Protein AF-A0A9D4DI18-F1 (afdb_monomer)

Mean predicted aligned error: 5.04 Å

InterPro domains:
  IPR010255 Haem peroxidase superfamily [SSF48113] (2-88)
  IPR019791 Haem peroxidase, animal-type [PF03098] (2-88)
  IPR019791 Haem peroxidase, animal-type [PS50292] (1-88)
  IPR037120 Haem peroxidase domain superfamily, animal type [G3DSA:1.10.640.10] (1-88)

Organism: Dreissena polymorpha (NCBI:txid45954)

Secondary structure (DSSP, 8-state):
-HHHHHHHHHHHHHHHHHTTT---HHHHHHHHHHHHHHHHHHHIIIIIHHHHS-HHHHHHTT-STTS-----TTS--PPPTTHHHH--

pLDDT: mean 90.62, std 7.75, range [52.84, 97.44]

Solvent-accessible surface area (backbone atoms only — not comparable to full-atom values): 5384 Å² total; per-residue (Å²): 126,63,69,66,51,51,54,53,53,48,42,54,58,47,32,65,60,44,42,80,81,33,82,50,65,68,61,24,49,54,52,32,50,55,51,51,52,51,51,52,49,48,47,41,38,65,51,49,45,65,73,73,44,55,74,64,56,40,59,76,70,58,50,47,74,87,51,92,84,73,93,60,93,84,60,82,85,74,85,57,72,68,52,74,67,74,66,116

Sequence (88 aa):
MSYHNVFVLEHNRLAQRLRRDIPNDEKAFQRTRNLLIGIMQKIVYDEFLPAFLSLEAMKNYKLASSNKFEYDSKLDATIVNPFGIAYR

Radius of gyration: 16.58 Å; Cα contacts (8 Å, |Δi|>4): 37; chains: 1; bounding box: 36×29×42 Å

Foldseek 3Di:
DPPVVVLVVQLVVQLVVCCVVVVDNVVSNVVSVVVSVVVVLCCCQDPVCPVVDDPVVCVVVVSHPPDDDDDDPPDDPDDDPVCVVVVD

Structure (mmCIF, N/CA/C/O backbone):
data_AF-A0A9D4DI18-F1
#
_entry.id   AF-A0A9D4DI18-F1
#
loop_
_atom_site.group_PDB
_atom_site.id
_atom_site.type_symbol
_atom_site.label_atom_id
_atom_site.label_alt_id
_atom_site.label_comp_id
_atom_site.label_asym_id
_atom_site.label_entity_id
_atom_site.label_seq_id
_atom_site.pdbx_PDB_ins_code
_atom_site.Cartn_x
_atom_site.Cartn_y
_atom_site.Cartn_z
_atom_site.occupancy
_atom_site.B_iso_or_equiv
_atom_site.auth_seq_id
_atom_site.auth_comp_id
_atom_site.auth_asym_id
_atom_site.auth_atom_id
_atom_site.pdbx_PDB_model_num
ATOM 1 N N . MET A 1 1 ? 14.241 12.738 5.918 1.00 52.84 1 MET A N 1
ATOM 2 C CA . MET A 1 1 ? 14.933 12.408 4.647 1.00 52.84 1 MET A CA 1
ATOM 3 C C . MET A 1 1 ? 15.514 10.983 4.584 1.00 52.84 1 MET A C 1
ATOM 5 O O . MET A 1 1 ? 16.075 10.646 3.554 1.00 52.84 1 MET A O 1
ATOM 9 N N . SER A 1 2 ? 15.374 10.109 5.597 1.00 78.94 2 SER A N 1
ATOM 10 C CA . SER A 1 2 ? 15.922 8.735 5.519 1.00 78.94 2 SER A CA 1
ATOM 11 C C . SER A 1 2 ? 14.960 7.719 4.880 1.00 78.94 2 SER A C 1
ATOM 13 O O . SER A 1 2 ? 15.370 6.984 3.990 1.00 78.94 2 SER A O 1
ATOM 15 N N . TYR A 1 3 ? 13.675 7.714 5.253 1.00 81.44 3 TYR A N 1
ATOM 16 C CA . TYR A 1 3 ? 12.710 6.714 4.762 1.00 81.44 3 TYR A CA 1
ATOM 17 C C . TYR A 1 3 ? 12.404 6.814 3.264 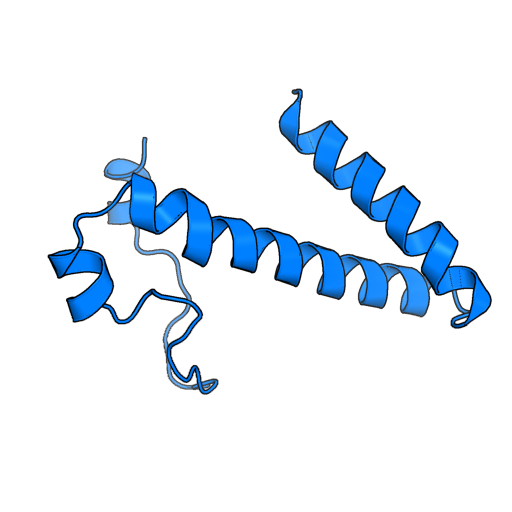1.00 81.44 3 TYR A C 1
ATOM 19 O O . TYR A 1 3 ? 12.331 5.794 2.586 1.00 81.44 3 TYR A O 1
ATOM 27 N N . HIS A 1 4 ? 12.296 8.028 2.714 1.00 87.25 4 HIS A N 1
ATOM 28 C CA . HIS A 1 4 ? 12.117 8.206 1.268 1.00 87.25 4 HIS A CA 1
ATOM 29 C C . HIS A 1 4 ? 13.260 7.569 0.466 1.00 87.25 4 HIS A C 1
ATOM 31 O O . HIS A 1 4 ? 13.004 6.884 -0.521 1.00 87.25 4 HIS A O 1
ATOM 37 N N . ASN A 1 5 ? 14.507 7.722 0.925 1.00 93.25 5 ASN A N 1
ATOM 38 C CA . ASN A 1 5 ? 15.660 7.118 0.262 1.00 93.25 5 ASN A CA 1
ATOM 39 C C . ASN A 1 5 ? 15.608 5.588 0.301 1.00 93.25 5 ASN A C 1
ATOM 41 O O . ASN A 1 5 ? 15.942 4.956 -0.697 1.00 93.25 5 ASN A O 1
ATOM 45 N N . VAL A 1 6 ? 15.146 4.987 1.404 1.00 93.06 6 VAL A N 1
ATOM 46 C CA . VAL A 1 6 ? 14.994 3.525 1.508 1.00 93.06 6 VAL A CA 1
ATOM 47 C C . VAL A 1 6 ? 14.059 2.995 0.418 1.00 93.06 6 VAL A C 1
ATOM 49 O O . VAL A 1 6 ? 14.426 2.064 -0.295 1.00 93.06 6 VAL A O 1
ATOM 52 N N . PHE A 1 7 ? 12.895 3.618 0.219 1.00 93.69 7 PHE A N 1
ATOM 53 C CA . PHE A 1 7 ? 11.944 3.170 -0.805 1.00 93.69 7 PHE A CA 1
ATOM 54 C C . PHE A 1 7 ? 12.452 3.381 -2.236 1.00 93.69 7 PHE A C 1
ATOM 56 O O . PHE A 1 7 ? 12.199 2.543 -3.100 1.00 93.69 7 PHE A O 1
ATOM 63 N N . VAL A 1 8 ? 13.207 4.453 -2.494 1.00 95.06 8 VAL A N 1
ATOM 64 C CA . VAL A 1 8 ? 13.839 4.679 -3.807 1.00 95.06 8 VAL A CA 1
ATOM 65 C C . VAL A 1 8 ? 14.907 3.620 -4.096 1.00 95.06 8 VAL A C 1
ATOM 67 O O . VAL A 1 8 ? 14.943 3.057 -5.191 1.00 95.06 8 VAL A O 1
ATOM 70 N N . LEU A 1 9 ? 15.757 3.306 -3.115 1.00 95.69 9 LEU A N 1
ATOM 71 C CA . LEU A 1 9 ? 16.773 2.261 -3.255 1.00 95.69 9 LEU A CA 1
ATOM 72 C C . LEU A 1 9 ? 16.132 0.888 -3.476 1.00 95.69 9 LEU A C 1
ATOM 74 O O . LEU A 1 9 ? 16.570 0.140 -4.350 1.00 95.69 9 LEU A O 1
ATOM 78 N N . GLU A 1 10 ? 15.065 0.582 -2.740 1.00 95.75 10 GLU A N 1
ATOM 79 C CA . GLU A 1 10 ? 14.333 -0.673 -2.884 1.00 95.75 10 GLU A CA 1
ATOM 80 C C . GLU A 1 10 ? 13.646 -0.784 -4.250 1.00 95.75 10 GLU A C 1
ATOM 82 O O . GLU A 1 10 ? 13.720 -1.835 -4.890 1.00 95.75 10 GLU A O 1
ATOM 87 N N . HIS A 1 11 ? 13.064 0.309 -4.757 1.00 96.31 11 HIS A N 1
ATOM 88 C CA . HIS A 1 11 ? 12.535 0.358 -6.119 1.00 96.31 11 HIS A CA 1
ATOM 89 C C . HIS A 1 11 ? 13.620 -0.007 -7.139 1.00 96.31 11 HIS A C 1
ATOM 91 O O . HIS A 1 11 ? 13.435 -0.914 -7.947 1.00 96.31 11 HIS A O 1
ATOM 97 N N . ASN A 1 12 ? 14.788 0.637 -7.063 1.00 95.25 12 ASN A N 1
ATOM 98 C CA . ASN A 1 12 ? 15.892 0.371 -7.985 1.00 95.25 12 ASN A CA 1
ATOM 99 C C . ASN A 1 12 ? 16.389 -1.079 -7.880 1.00 95.25 12 ASN A C 1
ATOM 101 O O . ASN A 1 12 ? 16.639 -1.729 -8.898 1.00 95.25 12 ASN A O 1
ATOM 105 N N . ARG A 1 13 ? 16.476 -1.617 -6.659 1.00 95.88 13 ARG A N 1
ATOM 106 C CA . ARG A 1 13 ? 16.870 -3.007 -6.402 1.00 95.88 13 ARG A CA 1
ATOM 107 C C . ARG A 1 13 ? 15.887 -4.007 -7.019 1.00 95.88 13 ARG A C 1
ATOM 109 O O . ARG A 1 13 ? 16.310 -5.030 -7.561 1.00 95.88 13 ARG A O 1
ATOM 116 N N . LEU A 1 14 ? 14.584 -3.745 -6.926 1.00 95.75 14 LEU A N 1
ATOM 117 C CA . LEU A 1 14 ? 13.533 -4.589 -7.501 1.00 95.75 14 LEU A CA 1
ATOM 118 C C . LEU A 1 14 ? 13.478 -4.470 -9.032 1.00 95.75 14 LEU A C 1
ATOM 120 O O . LEU A 1 14 ? 13.404 -5.494 -9.713 1.00 95.75 14 LEU A O 1
ATOM 124 N N . ALA A 1 15 ? 13.609 -3.259 -9.579 1.00 95.38 15 ALA A N 1
ATOM 125 C CA . ALA A 1 15 ? 13.634 -3.016 -11.022 1.00 95.38 15 ALA A CA 1
ATOM 126 C C . ALA A 1 15 ? 14.798 -3.745 -11.711 1.00 95.38 15 ALA A C 1
ATOM 128 O O . ALA A 1 15 ? 14.608 -4.365 -12.757 1.00 95.38 15 ALA A O 1
ATOM 129 N N . GLN A 1 16 ? 15.990 -3.750 -11.099 1.00 94.12 16 GLN A N 1
ATOM 130 C CA . GLN A 1 16 ? 17.147 -4.496 -11.613 1.00 94.12 16 GLN A CA 1
ATOM 131 C C . GLN A 1 16 ? 16.897 -6.007 -11.695 1.00 94.12 16 GLN A C 1
ATOM 133 O O . GLN A 1 16 ? 17.411 -6.668 -12.597 1.00 94.12 16 GLN A O 1
ATOM 138 N N . ARG A 1 17 ? 16.108 -6.566 -10.768 1.00 93.38 17 ARG A N 1
ATOM 139 C CA . ARG A 1 17 ? 15.727 -7.985 -10.804 1.00 93.38 17 ARG A CA 1
ATOM 140 C C . ARG A 1 17 ? 14.699 -8.251 -11.903 1.00 93.38 17 ARG A C 1
ATOM 142 O O . ARG A 1 17 ? 14.888 -9.175 -12.683 1.00 93.38 17 ARG A O 1
ATOM 149 N N . LEU A 1 18 ? 13.665 -7.413 -11.993 1.00 92.19 18 LEU A N 1
ATOM 150 C CA . LEU A 1 18 ? 12.556 -7.571 -12.943 1.00 92.19 18 LEU A CA 1
ATOM 151 C C . LEU A 1 18 ? 12.950 -7.309 -14.402 1.00 92.19 18 LEU A C 1
ATOM 153 O O . LEU A 1 18 ? 12.345 -7.885 -15.301 1.00 92.19 18 LEU A O 1
ATOM 157 N N . ARG A 1 19 ? 13.977 -6.489 -14.657 1.00 90.19 19 ARG A N 1
ATOM 158 C CA . ARG A 1 19 ? 14.468 -6.200 -16.017 1.00 90.19 19 ARG A CA 1
ATOM 159 C C . ARG A 1 19 ? 14.938 -7.433 -16.789 1.00 90.19 19 ARG A C 1
ATOM 161 O O . ARG A 1 19 ? 14.950 -7.396 -18.014 1.00 90.19 19 ARG A O 1
ATOM 168 N N . ARG A 1 20 ? 15.322 -8.511 -16.096 1.00 89.19 20 ARG A N 1
ATOM 169 C CA . ARG A 1 20 ? 15.715 -9.775 -16.742 1.00 89.19 20 ARG A CA 1
ATOM 170 C C . ARG A 1 20 ? 14.540 -10.435 -17.466 1.00 89.19 20 ARG A C 1
ATOM 172 O O . ARG A 1 20 ? 14.741 -11.011 -18.528 1.00 89.19 20 ARG A O 1
ATOM 179 N N . ASP A 1 21 ? 13.335 -10.279 -16.920 1.00 93.12 21 ASP A N 1
ATOM 180 C CA . ASP A 1 21 ? 12.115 -10.923 -17.415 1.00 93.12 21 ASP A CA 1
ATOM 181 C C . ASP A 1 21 ? 11.194 -9.943 -18.165 1.00 93.12 21 ASP A C 1
ATOM 183 O O . ASP A 1 21 ? 10.348 -10.353 -18.958 1.00 93.12 21 ASP A O 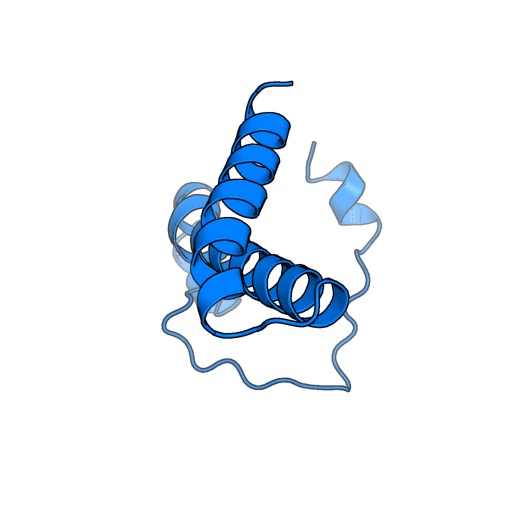1
ATOM 187 N N . ILE A 1 22 ? 11.344 -8.634 -17.923 1.00 93.56 22 ILE A N 1
ATOM 188 C CA . ILE A 1 22 ? 10.536 -7.565 -18.525 1.00 93.56 22 ILE A CA 1
ATOM 189 C C . ILE A 1 22 ? 11.472 -6.572 -19.236 1.00 93.56 22 ILE A C 1
ATOM 191 O O . ILE A 1 22 ? 11.927 -5.610 -18.617 1.00 93.56 22 ILE A O 1
ATOM 195 N N . PRO A 1 23 ? 11.738 -6.764 -20.543 1.00 86.06 23 PRO A N 1
ATOM 196 C CA . PRO 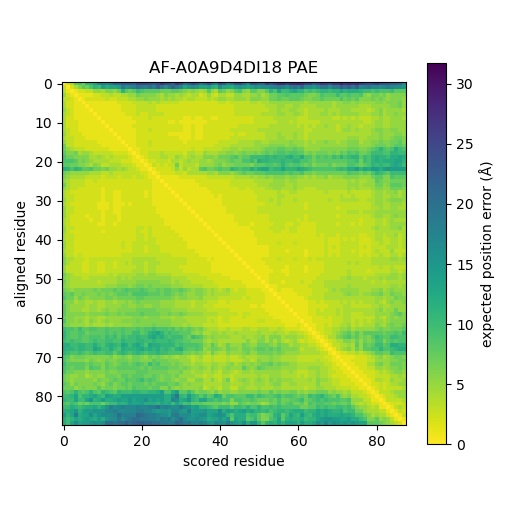A 1 23 ? 12.691 -5.938 -21.293 1.00 86.06 23 PRO A CA 1
ATOM 197 C C . PRO A 1 23 ? 12.214 -4.504 -21.564 1.00 86.06 23 PRO A C 1
ATOM 199 O O . PRO A 1 23 ? 13.013 -3.640 -21.905 1.00 86.06 23 PRO A O 1
ATOM 202 N N . ASN A 1 24 ? 10.906 -4.247 -21.472 1.00 95.06 24 ASN A N 1
ATOM 203 C CA . ASN A 1 24 ? 10.346 -2.915 -21.680 1.00 95.06 24 ASN A CA 1
ATOM 204 C C . ASN A 1 24 ? 10.425 -2.093 -20.386 1.00 95.06 24 ASN A C 1
ATOM 206 O O . ASN A 1 24 ? 9.850 -2.483 -19.370 1.00 95.06 24 ASN A O 1
ATOM 210 N N . ASP A 1 25 ? 11.079 -0.936 -20.462 1.00 91.75 25 ASP A N 1
ATOM 211 C CA . ASP A 1 25 ? 11.367 -0.093 -19.300 1.00 91.75 25 ASP A CA 1
ATOM 212 C C . ASP A 1 25 ? 10.120 0.428 -18.583 1.00 91.75 25 ASP A C 1
ATOM 214 O O . ASP A 1 25 ? 10.042 0.332 -17.360 1.00 91.75 25 ASP A O 1
ATOM 218 N N . GLU A 1 26 ? 9.115 0.907 -19.319 1.00 95.12 26 GLU A N 1
ATOM 219 C CA . GLU A 1 26 ? 7.873 1.404 -18.716 1.00 95.12 26 GLU A CA 1
ATOM 220 C C . GLU A 1 26 ? 7.124 0.279 -17.991 1.00 95.12 26 GLU A C 1
ATOM 222 O O . GLU A 1 26 ? 6.699 0.422 -16.843 1.00 95.12 26 GLU A O 1
ATOM 227 N N . LYS A 1 27 ? 7.024 -0.898 -18.621 1.00 95.12 27 LYS A N 1
ATOM 228 C CA . LYS A 1 27 ? 6.412 -2.075 -17.990 1.00 95.12 27 LYS A CA 1
ATOM 229 C C . LYS A 1 27 ? 7.187 -2.509 -16.747 1.00 95.12 27 LYS A C 1
ATOM 231 O O . LYS A 1 27 ? 6.562 -2.842 -15.739 1.00 95.12 27 LYS A O 1
ATOM 236 N N . ALA A 1 28 ? 8.519 -2.501 -16.795 1.00 94.88 28 ALA A N 1
ATOM 237 C CA . ALA A 1 28 ? 9.356 -2.841 -15.649 1.00 94.88 28 ALA A CA 1
ATOM 238 C C . ALA A 1 28 ? 9.167 -1.834 -14.505 1.00 94.88 28 ALA A C 1
ATOM 240 O O . ALA A 1 28 ? 8.994 -2.246 -13.355 1.00 94.88 28 ALA A O 1
ATOM 241 N N . PHE A 1 29 ? 9.112 -0.535 -14.810 1.00 95.38 29 PHE A N 1
ATOM 242 C CA . PHE A 1 29 ? 8.857 0.523 -13.836 1.00 95.38 29 PHE A CA 1
ATOM 243 C C . PHE A 1 29 ? 7.490 0.359 -13.160 1.00 95.38 29 PHE A C 1
ATOM 245 O O . PHE A 1 29 ? 7.421 0.255 -11.933 1.00 95.38 29 PHE A O 1
ATOM 252 N N . GLN A 1 30 ? 6.405 0.246 -13.935 1.00 97.00 30 GLN A N 1
ATOM 253 C CA . GLN A 1 30 ? 5.056 0.100 -13.376 1.00 97.00 30 GLN A CA 1
ATOM 254 C C . GLN A 1 30 ? 4.910 -1.194 -12.571 1.00 97.00 30 GLN A C 1
ATOM 256 O O . GLN A 1 30 ? 4.316 -1.196 -11.491 1.00 97.00 30 GLN A O 1
ATOM 261 N N . ARG A 1 31 ? 5.502 -2.304 -13.036 1.00 96.56 31 ARG A N 1
ATOM 262 C CA . ARG A 1 31 ? 5.474 -3.567 -12.288 1.00 96.56 31 ARG A CA 1
ATOM 263 C C . ARG A 1 31 ? 6.229 -3.459 -10.966 1.00 96.56 31 ARG A C 1
ATOM 265 O O . ARG A 1 31 ? 5.722 -3.923 -9.945 1.00 96.56 31 ARG A O 1
ATOM 272 N N . THR A 1 32 ? 7.397 -2.823 -10.980 1.00 97.44 32 THR A N 1
ATOM 273 C CA . THR A 1 32 ? 8.203 -2.573 -9.779 1.00 97.44 32 THR A CA 1
ATOM 274 C C . THR A 1 32 ? 7.456 -1.677 -8.795 1.00 97.44 32 THR A C 1
ATOM 276 O O . THR A 1 32 ? 7.389 -1.983 -7.606 1.00 97.44 32 THR A O 1
ATOM 279 N N . ARG A 1 33 ? 6.833 -0.600 -9.289 1.00 96.44 33 ARG A N 1
ATOM 280 C CA . ARG A 1 33 ? 6.004 0.307 -8.489 1.00 96.44 33 ARG A CA 1
ATOM 281 C C . ARG A 1 33 ? 4.846 -0.435 -7.824 1.00 96.44 33 ARG A C 1
ATOM 283 O O . ARG A 1 33 ? 4.654 -0.281 -6.623 1.00 96.44 33 ARG A O 1
ATOM 290 N N . ASN A 1 34 ? 4.122 -1.269 -8.569 1.00 96.88 34 ASN A N 1
ATOM 291 C CA . ASN A 1 34 ? 3.008 -2.054 -8.030 1.00 96.88 34 ASN A CA 1
ATOM 292 C C . ASN A 1 34 ? 3.461 -3.017 -6.926 1.00 96.88 34 ASN A C 1
ATOM 294 O O 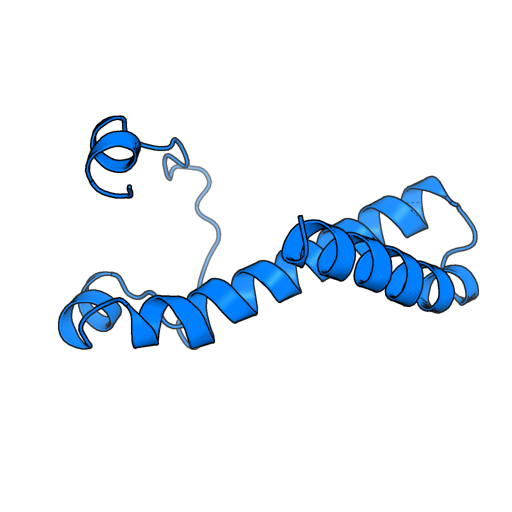. ASN A 1 34 ? 2.791 -3.138 -5.903 1.00 96.88 34 ASN A O 1
ATOM 298 N N . LEU A 1 35 ? 4.615 -3.668 -7.102 1.00 96.81 35 LEU A N 1
ATOM 299 C CA . LEU A 1 35 ? 5.184 -4.543 -6.077 1.00 96.81 35 LEU A CA 1
ATOM 300 C C . LEU A 1 35 ? 5.558 -3.762 -4.810 1.00 96.81 35 LEU A C 1
ATOM 302 O O . LEU A 1 35 ? 5.219 -4.185 -3.707 1.00 96.81 35 LEU A O 1
ATOM 306 N N . LEU A 1 36 ? 6.210 -2.608 -4.965 1.00 96.88 36 LEU A N 1
ATOM 307 C CA . LEU A 1 36 ? 6.613 -1.766 -3.840 1.00 96.88 36 LEU A CA 1
ATOM 308 C C . LEU A 1 36 ? 5.408 -1.213 -3.064 1.00 96.88 36 LEU A C 1
ATOM 310 O O . LEU A 1 36 ? 5.443 -1.177 -1.837 1.00 96.88 36 LEU A O 1
ATOM 314 N N . ILE A 1 37 ? 4.326 -0.840 -3.759 1.00 96.12 37 ILE A N 1
ATOM 315 C CA . ILE A 1 37 ? 3.059 -0.444 -3.124 1.00 96.12 37 ILE A CA 1
ATOM 316 C C . ILE A 1 37 ? 2.501 -1.597 -2.281 1.00 96.12 37 ILE A C 1
ATOM 318 O O . ILE A 1 37 ? 2.102 -1.369 -1.143 1.00 96.12 37 ILE A O 1
ATOM 322 N N . GLY A 1 38 ? 2.527 -2.830 -2.797 1.00 94.81 38 GLY A N 1
ATOM 323 C CA . GLY A 1 38 ? 2.101 -4.011 -2.040 1.00 94.81 38 GLY A CA 1
ATOM 324 C C . GLY A 1 38 ? 2.942 -4.249 -0.782 1.00 94.81 38 GLY A C 1
ATOM 325 O O . GLY A 1 38 ? 2.389 -4.524 0.280 1.00 94.81 38 GLY A O 1
ATOM 326 N N . ILE A 1 39 ? 4.265 -4.076 -0.868 1.00 95.06 39 ILE A N 1
ATOM 327 C CA . ILE A 1 39 ? 5.167 -4.153 0.296 1.00 95.06 39 ILE A CA 1
ATOM 328 C C . ILE A 1 39 ? 4.804 -3.081 1.329 1.00 95.06 39 ILE A C 1
ATOM 330 O O . ILE A 1 39 ? 4.662 -3.384 2.510 1.00 95.06 39 ILE A O 1
ATOM 334 N N . MET A 1 40 ? 4.608 -1.837 0.888 1.00 95.50 40 MET A N 1
ATOM 335 C CA . MET A 1 40 ? 4.225 -0.739 1.775 1.00 95.50 40 MET A CA 1
ATOM 336 C C . MET A 1 40 ? 2.885 -1.019 2.469 1.00 95.50 40 MET A C 1
ATOM 338 O O . MET A 1 40 ? 2.774 -0.829 3.675 1.00 95.50 40 MET A O 1
ATOM 342 N N . GLN A 1 41 ? 1.885 -1.516 1.736 1.00 93.81 41 GLN A N 1
ATOM 343 C CA . GLN A 1 41 ? 0.593 -1.905 2.309 1.00 93.81 41 GLN A CA 1
ATOM 344 C C . GLN A 1 41 ? 0.742 -3.033 3.337 1.00 93.81 41 GLN A C 1
ATOM 346 O O . GLN A 1 41 ? 0.144 -2.949 4.405 1.00 93.81 41 GLN A O 1
ATOM 351 N N . LYS A 1 42 ? 1.570 -4.047 3.056 1.00 93.44 42 LYS A N 1
ATOM 352 C CA . LYS A 1 42 ? 1.868 -5.143 3.991 1.00 93.44 42 LYS A CA 1
ATOM 353 C C . LYS A 1 42 ? 2.428 -4.602 5.309 1.00 93.44 42 LYS A C 1
ATOM 355 O O . LYS A 1 42 ? 1.867 -4.890 6.357 1.00 93.44 42 LYS A O 1
ATOM 360 N N . ILE A 1 43 ? 3.455 -3.751 5.244 1.00 94.62 43 ILE A N 1
ATOM 361 C CA . ILE A 1 43 ? 4.061 -3.114 6.426 1.00 94.62 43 ILE A CA 1
ATOM 362 C C . ILE A 1 43 ? 3.011 -2.303 7.201 1.00 94.62 43 ILE A C 1
ATOM 364 O O . ILE A 1 43 ? 2.919 -2.404 8.423 1.00 94.62 43 ILE A O 1
ATOM 368 N N . VAL A 1 44 ? 2.182 -1.517 6.507 1.00 94.38 44 VAL A N 1
ATOM 369 C CA . VAL A 1 44 ? 1.155 -0.694 7.163 1.00 94.38 44 VAL A CA 1
ATOM 370 C C . VAL A 1 44 ? 0.135 -1.558 7.907 1.00 94.38 44 VAL A C 1
ATOM 372 O O . VAL A 1 44 ? -0.104 -1.321 9.087 1.00 94.38 44 VAL A O 1
ATOM 375 N N . TYR A 1 45 ? -0.456 -2.556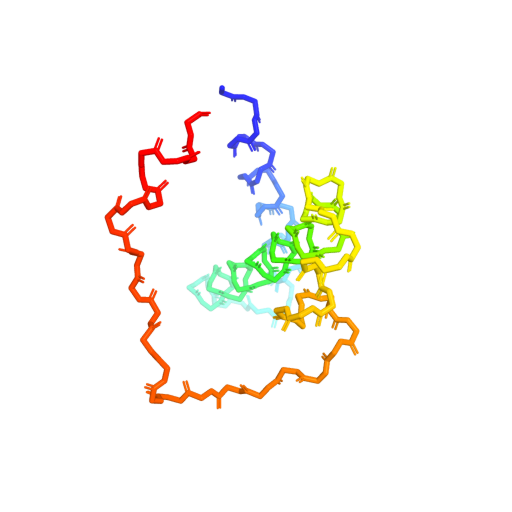 7.251 1.00 93.75 45 TYR A N 1
ATOM 376 C CA . TYR A 1 45 ? -1.556 -3.333 7.829 1.00 93.75 45 TYR A CA 1
ATOM 377 C C . TYR A 1 45 ? -1.112 -4.436 8.800 1.00 93.75 45 TYR A C 1
ATOM 379 O O . TYR A 1 45 ? -1.875 -4.763 9.709 1.00 93.75 45 TYR A O 1
ATOM 387 N N . ASP A 1 46 ? 0.099 -4.981 8.648 1.00 93.12 46 ASP A N 1
ATOM 388 C CA . ASP A 1 46 ? 0.586 -6.091 9.484 1.00 93.12 46 ASP A CA 1
ATOM 389 C C . ASP A 1 46 ? 1.546 -5.677 10.593 1.00 93.12 46 ASP A C 1
ATOM 391 O O . ASP A 1 46 ? 1.677 -6.407 11.572 1.00 93.12 46 ASP A O 1
ATOM 395 N N . GLU A 1 47 ? 2.219 -4.534 10.463 1.00 93.88 47 GLU A N 1
ATOM 396 C CA . GLU A 1 47 ? 3.216 -4.102 11.446 1.00 93.88 47 GLU A CA 1
ATOM 397 C C . GLU A 1 47 ? 2.795 -2.795 12.112 1.00 93.88 47 GLU A C 1
ATOM 399 O O . GLU A 1 47 ? 2.654 -2.730 13.333 1.00 93.88 47 GLU A O 1
ATOM 404 N N . PHE A 1 48 ? 2.531 -1.756 11.319 1.00 94.88 48 PHE A N 1
ATOM 405 C CA . PHE A 1 48 ? 2.266 -0.426 11.858 1.00 94.88 48 PHE A CA 1
ATOM 406 C C . PHE A 1 48 ? 0.896 -0.316 12.544 1.00 94.88 48 PHE A C 1
ATOM 408 O O . PHE A 1 48 ? 0.821 0.089 13.703 1.00 94.88 48 PHE A O 1
ATOM 415 N N . LEU A 1 49 ? -0.194 -0.681 11.859 1.00 94.81 49 LEU A N 1
ATOM 416 C CA . LEU A 1 49 ? -1.545 -0.564 12.416 1.00 94.81 49 LEU A CA 1
ATOM 417 C C . LEU A 1 49 ? -1.754 -1.422 13.673 1.00 94.81 49 LEU A C 1
ATOM 419 O O . LEU A 1 49 ? -2.319 -0.888 14.624 1.00 94.81 49 LEU A O 1
ATOM 423 N N . PRO A 1 50 ? -1.279 -2.681 13.758 1.00 93.94 50 PRO A N 1
ATOM 424 C CA . PRO A 1 50 ? -1.381 -3.462 14.991 1.00 93.94 50 PRO A CA 1
ATOM 425 C C . PRO A 1 50 ? -0.586 -2.878 16.164 1.00 93.94 50 PRO A C 1
ATOM 427 O O . PRO A 1 50 ? -0.973 -3.077 17.312 1.00 93.94 50 PRO A O 1
ATOM 430 N N . ALA A 1 51 ? 0.518 -2.175 15.892 1.00 94.31 51 ALA A N 1
ATOM 431 C CA . ALA A 1 51 ? 1.299 -1.493 16.923 1.00 94.31 51 ALA A CA 1
ATOM 432 C C . ALA A 1 51 ? 0.661 -0.166 17.369 1.00 94.31 51 ALA A C 1
ATOM 434 O O . ALA A 1 51 ? 0.872 0.269 18.499 1.00 94.31 51 ALA A O 1
ATOM 435 N N . PHE A 1 52 ? -0.100 0.485 16.485 1.00 94.12 52 PHE A N 1
ATOM 436 C CA . PHE A 1 52 ? -0.693 1.801 16.723 1.00 94.12 52 PHE A CA 1
ATOM 437 C C . PHE A 1 52 ? -2.136 1.744 17.253 1.00 94.12 52 PHE A C 1
ATOM 439 O O . PHE A 1 52 ? -2.531 2.574 18.070 1.00 94.12 52 PHE A O 1
ATOM 446 N N . LEU A 1 53 ? -2.941 0.785 16.792 1.00 93.94 53 LEU A N 1
ATOM 447 C CA . LEU A 1 53 ? -4.355 0.637 17.140 1.00 93.94 53 LEU A CA 1
ATOM 448 C C . LEU A 1 53 ? -4.571 -0.450 18.198 1.00 93.94 53 LEU A C 1
ATOM 450 O O . LEU A 1 53 ? -3.808 -1.405 18.314 1.00 93.94 53 LEU A O 1
ATOM 454 N N . SER A 1 54 ? -5.675 -0.348 18.942 1.00 92.94 54 SER A N 1
ATOM 455 C CA . SER A 1 54 ? -6.092 -1.421 19.847 1.00 92.94 54 SER A CA 1
ATOM 456 C C . SER A 1 54 ? -6.536 -2.668 19.072 1.00 92.94 54 SER A C 1
ATOM 458 O O . SER A 1 54 ? -7.054 -2.584 17.954 1.00 92.94 54 SER A O 1
ATOM 460 N N . LEU A 1 55 ? -6.410 -3.842 19.701 1.00 91.50 55 LEU A N 1
ATOM 461 C CA . LEU A 1 55 ? -6.894 -5.111 19.137 1.00 91.50 55 LEU A CA 1
ATOM 462 C C . LEU A 1 55 ? -8.390 -5.063 18.785 1.00 91.50 55 LEU A C 1
ATOM 464 O O . LEU A 1 55 ? -8.819 -5.652 17.792 1.00 91.50 55 LEU A O 1
ATOM 468 N N . GLU A 1 56 ? -9.183 -4.340 19.578 1.00 94.56 56 GLU A N 1
ATOM 469 C CA . GLU A 1 56 ? -10.608 -4.143 19.324 1.00 94.56 56 GLU A CA 1
ATOM 470 C C . GLU A 1 56 ? -10.851 -3.333 18.044 1.00 94.56 56 GLU A C 1
ATOM 472 O O . GLU A 1 56 ? -11.636 -3.757 17.196 1.00 94.56 56 GLU A O 1
ATOM 477 N N . ALA A 1 57 ? -10.135 -2.221 17.848 1.00 94.06 57 ALA A N 1
ATOM 478 C CA . ALA A 1 57 ? -10.234 -1.428 16.624 1.00 94.06 57 ALA A CA 1
ATOM 479 C C . ALA A 1 57 ? -9.807 -2.244 15.393 1.00 94.06 57 ALA A C 1
ATOM 481 O O . ALA A 1 57 ? -10.523 -2.271 14.390 1.00 94.06 57 ALA A O 1
ATOM 482 N N . MET A 1 58 ? -8.699 -2.986 15.491 1.00 94.62 58 MET A N 1
ATOM 483 C CA . MET A 1 58 ? -8.229 -3.874 14.420 1.00 94.62 58 MET A CA 1
ATOM 484 C C . MET A 1 58 ? -9.293 -4.900 14.007 1.00 94.62 58 MET A C 1
ATOM 486 O O . MET A 1 58 ? -9.483 -5.152 12.813 1.00 94.62 58 MET A O 1
ATOM 490 N N . LYS A 1 59 ? -10.013 -5.471 14.982 1.00 92.31 59 LYS A N 1
ATOM 491 C CA . LYS A 1 59 ? -11.082 -6.448 14.746 1.00 92.31 59 LYS A CA 1
ATOM 492 C C . LYS A 1 59 ? -12.344 -5.800 14.173 1.00 92.31 59 LYS A C 1
ATOM 494 O O . LYS A 1 59 ? -12.874 -6.301 13.182 1.00 92.31 59 LYS A O 1
ATOM 499 N N . ASN A 1 60 ? -12.804 -4.696 14.759 1.00 93.88 60 ASN A N 1
ATOM 500 C CA . ASN A 1 60 ? -14.041 -4.016 14.363 1.00 93.88 60 ASN A CA 1
ATOM 501 C C . ASN A 1 60 ? -13.965 -3.486 12.926 1.00 93.88 60 ASN A C 1
ATOM 503 O O . ASN A 1 60 ? -14.917 -3.641 12.163 1.00 93.88 60 ASN A O 1
ATOM 507 N N . TYR A 1 61 ? -12.810 -2.944 12.532 1.00 91.00 61 TYR A N 1
ATOM 508 C CA . TYR A 1 61 ? -12.569 -2.441 11.177 1.00 91.00 61 TYR A CA 1
ATOM 509 C C . TYR A 1 61 ? -11.965 -3.483 10.223 1.00 91.00 61 TYR A C 1
ATOM 511 O O . TYR A 1 61 ? -11.693 -3.166 9.069 1.00 91.00 61 TYR A O 1
ATOM 519 N N . LYS A 1 62 ? -11.770 -4.731 10.675 1.00 91.69 62 LYS A N 1
ATOM 520 C CA . LYS A 1 62 ? -11.243 -5.850 9.870 1.00 91.69 62 LYS A CA 1
ATOM 521 C C . LYS A 1 62 ? -9.916 -5.528 9.162 1.00 91.69 62 LYS A C 1
ATOM 523 O O . LYS A 1 62 ? -9.703 -5.931 8.021 1.00 91.69 62 LYS A O 1
ATOM 528 N N . LEU A 1 63 ? -8.995 -4.858 9.852 1.00 91.12 63 LEU A N 1
ATOM 529 C CA . LEU A 1 63 ? -7.776 -4.296 9.249 1.00 91.12 63 LEU A CA 1
ATOM 530 C C . LEU A 1 63 ? -6.625 -5.301 9.074 1.00 91.12 63 LEU A C 1
ATOM 532 O O . LEU A 1 63 ? -5.666 -5.008 8.374 1.00 91.12 63 LEU A O 1
ATOM 536 N N . ALA A 1 64 ? -6.685 -6.485 9.685 1.00 87.38 64 ALA A N 1
ATOM 537 C CA . ALA A 1 64 ? -5.614 -7.477 9.551 1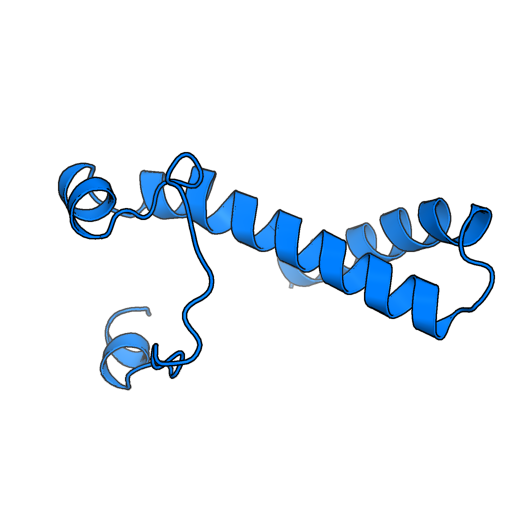.00 87.38 64 ALA A CA 1
ATOM 538 C C . ALA A 1 64 ? -5.496 -7.995 8.105 1.00 87.38 64 ALA A C 1
ATOM 540 O O . ALA A 1 64 ? -6.514 -8.386 7.528 1.00 87.38 64 ALA A O 1
ATOM 541 N N . SER A 1 65 ? -4.280 -8.096 7.543 1.00 83.94 65 SER A N 1
ATOM 542 C CA . SER A 1 65 ? -4.099 -8.587 6.160 1.00 83.94 65 SER A CA 1
ATOM 543 C C . SER A 1 65 ? -4.549 -10.038 5.946 1.00 83.94 65 SER A C 1
ATOM 545 O O . SER A 1 65 ? -4.764 -10.454 4.811 1.00 83.94 65 SER A O 1
ATOM 547 N N . SER A 1 66 ? -4.711 -10.810 7.027 1.00 84.25 66 SER A N 1
ATOM 548 C CA . SER A 1 66 ? -5.257 -12.171 7.006 1.00 84.25 66 SER A CA 1
ATOM 549 C C . SER A 1 66 ? -6.747 -12.222 6.671 1.00 84.25 66 SER A C 1
ATOM 551 O O . SER A 1 66 ? -7.269 -13.291 6.356 1.00 84.25 66 SER A O 1
ATOM 553 N N . ASN A 1 67 ? -7.456 -11.097 6.779 1.00 87.00 67 ASN A N 1
ATOM 554 C CA . ASN A 1 67 ? -8.852 -11.027 6.383 1.00 87.00 67 ASN A CA 1
ATOM 555 C C . ASN A 1 67 ? -8.978 -11.128 4.861 1.00 87.00 67 ASN A C 1
ATOM 557 O O . ASN A 1 67 ? -8.095 -10.734 4.102 1.00 87.00 67 ASN A O 1
ATOM 561 N N . LYS A 1 68 ? -10.117 -11.643 4.398 1.00 83.69 68 LYS A N 1
ATOM 562 C CA . LYS A 1 68 ? -10.428 -11.644 2.972 1.00 83.69 68 LYS A CA 1
ATOM 563 C C . LYS A 1 68 ? -10.820 -10.224 2.555 1.00 83.69 68 LYS A C 1
ATOM 565 O O . LYS A 1 68 ? -11.878 -9.744 2.956 1.00 83.69 68 LYS A O 1
ATOM 570 N N . PHE A 1 69 ? -9.975 -9.575 1.758 1.00 83.50 69 PHE A N 1
ATOM 571 C CA . PHE A 1 69 ? -10.290 -8.294 1.127 1.00 83.50 69 PHE A CA 1
ATOM 572 C C . PHE A 1 69 ? -10.797 -8.543 -0.289 1.00 83.50 69 PHE A C 1
ATOM 574 O O . PHE A 1 69 ? -10.117 -9.172 -1.101 1.00 83.50 69 PHE A O 1
ATOM 581 N N . GLU A 1 70 ? -11.992 -8.046 -0.578 1.00 87.69 70 GLU A N 1
ATOM 582 C CA . GLU A 1 70 ? -12.536 -7.986 -1.929 1.00 87.69 70 GLU A CA 1
ATOM 583 C C . GLU A 1 70 ? -12.608 -6.519 -2.338 1.00 87.69 70 GLU A C 1
ATOM 585 O O . GLU A 1 70 ? -12.967 -5.654 -1.538 1.00 87.69 70 GLU A O 1
ATOM 590 N N . TYR A 1 71 ? -12.201 -6.233 -3.571 1.00 89.62 71 TYR A N 1
ATOM 591 C CA . TYR A 1 71 ? -12.305 -4.886 -4.106 1.00 89.62 71 TYR A CA 1
ATOM 592 C C . TYR A 1 71 ? -13.782 -4.522 -4.276 1.00 89.62 71 TYR A C 1
ATOM 594 O O . TYR A 1 71 ? -14.514 -5.221 -4.975 1.00 89.62 71 TYR A O 1
ATOM 602 N N . ASP A 1 72 ? -14.193 -3.411 -3.669 1.00 91.94 72 ASP A N 1
ATOM 603 C CA . ASP A 1 72 ? -15.511 -2.817 -3.860 1.00 91.94 72 ASP A CA 1
ATOM 604 C C . ASP A 1 72 ? -15.360 -1.469 -4.571 1.00 91.94 72 ASP A C 1
ATOM 606 O O . ASP A 1 72 ? -14.797 -0.519 -4.026 1.00 91.94 72 ASP A O 1
ATOM 610 N N . SER A 1 73 ? -15.875 -1.377 -5.798 1.00 93.88 73 SER A N 1
ATOM 611 C CA . SER A 1 73 ? -15.829 -0.149 -6.596 1.00 93.88 73 SER A CA 1
ATOM 612 C C . SER A 1 73 ? -16.773 0.946 -6.092 1.00 93.88 73 SER A C 1
ATOM 614 O O . SER A 1 73 ? -16.702 2.070 -6.581 1.00 93.88 73 SER A O 1
ATOM 616 N N . LYS A 1 74 ? -17.704 0.623 -5.184 1.00 96.00 74 LYS A N 1
ATOM 617 C CA . LYS A 1 74 ? -18.657 1.579 -4.596 1.00 96.00 74 LYS A CA 1
ATOM 618 C C . LYS A 1 74 ? -18.139 2.211 -3.304 1.00 96.00 74 LYS A C 1
ATOM 620 O O . LYS A 1 74 ? -18.769 3.139 -2.801 1.00 96.00 74 LYS A O 1
ATOM 625 N N . LEU A 1 75 ? -17.031 1.709 -2.763 1.00 91.44 75 LEU A N 1
ATOM 626 C CA . LEU A 1 75 ? -16.407 2.253 -1.566 1.00 91.44 75 LEU A CA 1
ATOM 627 C C . LEU A 1 75 ? -15.761 3.610 -1.882 1.00 91.44 75 LEU A C 1
ATOM 629 O O . LEU A 1 75 ? -14.965 3.720 -2.815 1.00 91.44 75 LEU A O 1
ATOM 633 N N . ASP A 1 76 ? -16.069 4.634 -1.086 1.00 91.56 76 ASP A N 1
ATOM 634 C CA . ASP A 1 76 ? -15.374 5.918 -1.175 1.00 91.56 76 ASP A CA 1
ATOM 635 C C . ASP A 1 76 ? -13.965 5.790 -0.576 1.00 91.56 76 ASP A C 1
ATOM 637 O O . ASP A 1 76 ? -13.800 5.491 0.607 1.00 91.56 76 ASP A O 1
ATOM 641 N N . ALA A 1 77 ? -12.947 6.003 -1.410 1.00 90.00 77 ALA A N 1
ATOM 642 C CA . ALA A 1 77 ? -11.536 5.929 -1.033 1.00 90.00 77 ALA A CA 1
ATOM 643 C C . ALA A 1 77 ? -10.927 7.306 -0.699 1.00 90.00 77 ALA A C 1
ATOM 645 O O . ALA A 1 77 ? -9.709 7.430 -0.549 1.00 90.00 77 ALA A O 1
ATOM 646 N N . THR A 1 78 ? -11.752 8.352 -0.616 1.00 93.25 78 THR A N 1
ATOM 647 C 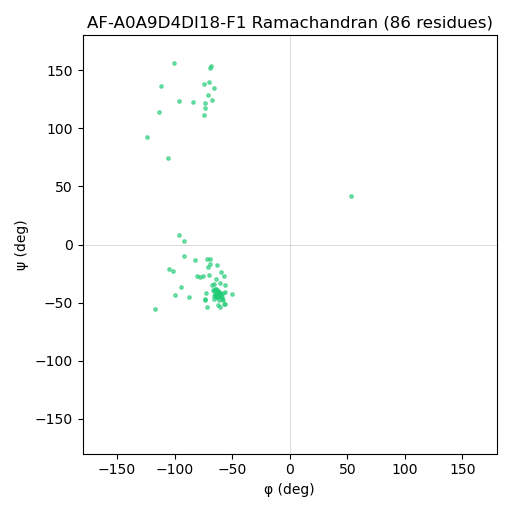CA . THR A 1 78 ? -11.317 9.714 -0.302 1.00 93.25 78 THR A CA 1
ATOM 648 C C . THR A 1 78 ? -10.865 9.830 1.152 1.00 93.25 78 THR A C 1
ATOM 650 O O . THR A 1 78 ? -11.485 9.301 2.074 1.00 93.25 78 THR A O 1
ATOM 653 N N . ILE A 1 79 ? -9.781 10.576 1.383 1.00 88.38 79 ILE A N 1
ATOM 654 C CA . ILE A 1 79 ? -9.329 10.902 2.738 1.00 88.38 79 ILE A CA 1
ATOM 655 C C . ILE A 1 79 ? -10.276 11.947 3.334 1.00 88.38 79 ILE A C 1
ATOM 657 O O . ILE A 1 79 ? -10.426 13.046 2.799 1.00 88.38 79 ILE A O 1
ATOM 661 N N . VAL A 1 80 ? -10.890 11.623 4.470 1.00 89.06 80 VAL A N 1
ATOM 662 C CA . VAL A 1 80 ? -11.787 12.542 5.181 1.00 89.06 80 VAL A CA 1
ATOM 663 C C . VAL A 1 80 ? -11.002 13.644 5.900 1.00 89.06 80 VAL A C 1
ATOM 665 O O . VAL A 1 80 ? -9.994 13.379 6.549 1.00 89.06 80 VAL A O 1
ATOM 668 N N . ASN A 1 81 ? -11.485 14.889 5.842 1.00 84.75 81 ASN A N 1
ATOM 669 C CA . ASN A 1 81 ? -10.817 16.055 6.446 1.00 84.75 81 ASN A CA 1
ATOM 670 C C . ASN A 1 81 ? -10.4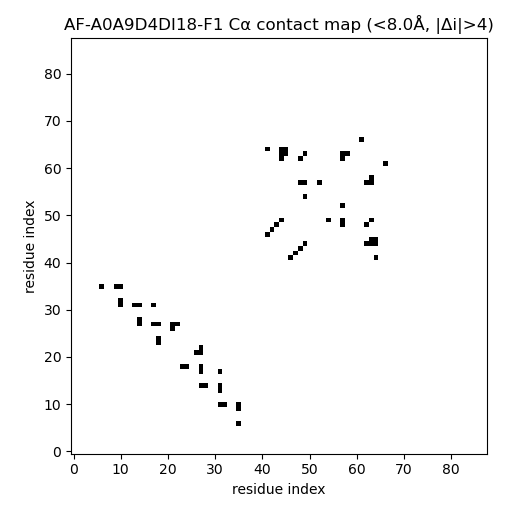07 15.870 7.931 1.00 84.75 81 ASN A C 1
ATOM 672 O O . ASN A 1 81 ? -9.271 16.207 8.271 1.00 84.75 81 ASN A O 1
ATOM 676 N N . PRO A 1 82 ? -11.239 15.277 8.820 1.00 84.81 82 PRO A N 1
ATOM 677 C CA . PRO A 1 82 ? -10.848 15.051 10.214 1.00 84.81 82 PRO A CA 1
ATOM 678 C C . PRO A 1 82 ? -9.568 14.224 10.376 1.00 84.81 82 PRO A C 1
ATOM 680 O O . PRO A 1 82 ? -8.844 14.408 11.352 1.00 84.81 82 PRO A O 1
ATOM 683 N N . PHE A 1 83 ? -9.249 13.356 9.411 1.00 82.69 83 PHE A N 1
ATOM 684 C CA . PHE A 1 83 ? -8.031 12.554 9.438 1.00 82.69 83 PHE A CA 1
ATOM 685 C C . PHE A 1 83 ? -6.767 13.427 9.412 1.00 82.69 83 PHE A C 1
ATOM 687 O O . PHE A 1 83 ? -5.845 13.176 10.179 1.00 82.69 83 PHE A O 1
ATOM 694 N N . GLY A 1 84 ? -6.744 14.510 8.625 1.00 74.75 84 GLY A N 1
ATOM 695 C CA . GLY A 1 84 ? -5.599 15.433 8.562 1.00 74.75 84 GLY A CA 1
ATOM 696 C C . GLY A 1 84 ? -5.377 16.264 9.836 1.00 74.75 84 GLY A C 1
ATOM 697 O O . GLY A 1 84 ? -4.340 16.910 9.990 1.00 74.75 84 GLY A O 1
ATOM 698 N N . ILE A 1 85 ? -6.350 16.262 10.752 1.00 77.62 85 ILE A N 1
ATOM 699 C CA . ILE A 1 85 ? -6.264 16.931 12.055 1.00 77.62 85 ILE A CA 1
ATOM 700 C C . ILE A 1 85 ? -5.924 15.919 13.154 1.00 77.62 85 ILE A C 1
ATOM 702 O O . ILE A 1 85 ? -5.084 16.211 14.000 1.00 77.62 85 ILE A O 1
ATOM 706 N N . ALA A 1 86 ? -6.560 14.744 13.136 1.00 75.50 86 ALA A N 1
ATOM 707 C CA . ALA A 1 86 ? -6.373 13.697 14.139 1.00 75.50 86 ALA A CA 1
ATOM 708 C C . ALA A 1 86 ? -5.045 12.935 13.988 1.00 75.50 86 ALA A C 1
ATOM 710 O O . ALA A 1 86 ? -4.531 12.415 14.973 1.00 75.50 86 ALA A O 1
ATOM 711 N N . TYR A 1 87 ? -4.493 12.868 12.773 1.00 72.00 87 TYR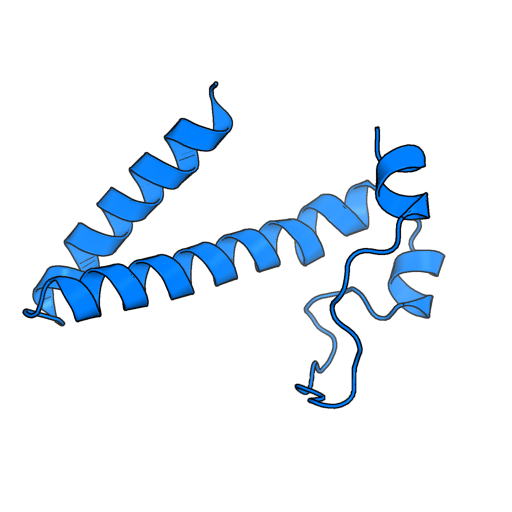 A N 1
ATOM 712 C CA . TYR A 1 87 ? -3.249 12.170 12.459 1.00 72.00 87 TYR A CA 1
ATOM 713 C C . TYR A 1 87 ? -2.115 13.183 12.229 1.00 72.00 87 TYR A C 1
ATOM 715 O O . TYR A 1 87 ? -1.747 13.480 11.090 1.00 72.00 87 TYR A O 1
ATOM 723 N N . ARG A 1 88 ? -1.618 13.771 13.323 1.00 55.34 88 ARG A N 1
ATOM 724 C CA . ARG A 1 88 ? -0.493 14.720 13.344 1.00 55.34 88 ARG A CA 1
ATOM 725 C C . ARG A 1 88 ? 0.695 14.171 14.114 1.00 55.34 88 ARG A C 1
ATOM 727 O O . ARG A 1 88 ? 0.456 13.486 15.131 1.00 55.34 88 ARG A O 1
#